Protein AF-A0A926Y2V0-F1 (afdb_monomer_lite)

InterPro domains:
  IPR001387 Cro/C1-type, helix-turn-helix domain [PF01381] (2-53)
  IPR001387 Cro/C1-type, helix-turn-helix domain [PS50943] (20-54)
  IPR001387 Cro/C1-type, helix-turn-helix domain [SM00530] (1-54)
  IPR001387 Cro/C1-type, helix-turn-helix domain [cd00093] (2-54)
  IPR010982 Lambda repressor-like, DNA-binding domain superfamily [G3DSA:1.10.260.40] (1-102)
  IPR010982 Lambda repressor-like, DNA-binding domain superfamily [SSF47413] (2-60)

Secondary structure (DSSP, 8-state):
-HHHHHTTS-HHHHHHHHSS--HHHHHHHHTTPPPPHHHHHHHHHHHT--GGGTS---TT----HHHHHHHHHHHHHH--SS-HHHHHHHHHHHHHHHHS-PPPP------

Structure (mmCIF, N/CA/C/O backbone):
data_AF-A0A926Y2V0-F1
#
_entry.id   AF-A0A926Y2V0-F1
#
loop_
_atom_site.group_PDB
_atom_site.id
_atom_site.type_symbol
_atom_site.label_atom_id
_atom_site.label_alt_id
_atom_site.label_comp_id
_atom_site.label_asym_id
_atom_site.label_entity_id
_atom_site.label_seq_id
_atom_site.pdbx_PDB_ins_code
_atom_site.Cartn_x
_atom_site.Cartn_y
_atom_site.Cartn_z
_atom_site.occupancy
_atom_site.B_iso_or_equiv
_atom_site.auth_seq_id
_atom_site.auth_comp_id
_atom_site.auth_asym_id
_atom_site.auth_atom_id
_atom_site.pdbx_PDB_model_num
ATOM 1 N N . MET A 1 1 ? 10.922 2.316 -8.320 1.00 73.81 1 MET A N 1
ATOM 2 C CA . MET A 1 1 ? 10.456 1.073 -7.661 1.00 73.81 1 MET A CA 1
ATOM 3 C C . MET A 1 1 ? 10.626 -0.169 -8.535 1.00 73.81 1 MET A C 1
ATOM 5 O O . MET A 1 1 ? 11.217 -1.121 -8.052 1.00 73.81 1 MET A O 1
ATOM 9 N N . LEU A 1 2 ? 10.241 -0.154 -9.820 1.00 82.50 2 LEU A N 1
ATOM 10 C CA . LEU A 1 2 ? 10.437 -1.292 -10.742 1.00 82.50 2 LEU A CA 1
ATOM 11 C C . LEU A 1 2 ? 11.900 -1.783 -10.824 1.00 82.50 2 LEU A C 1
ATOM 13 O O . LEU A 1 2 ? 12.187 -2.941 -10.528 1.00 82.50 2 LEU A O 1
ATOM 17 N N . ARG A 1 3 ? 12.841 -0.870 -11.111 1.00 84.12 3 ARG A N 1
ATOM 18 C CA . ARG A 1 3 ? 14.285 -1.166 -11.154 1.00 84.12 3 ARG A CA 1
ATOM 19 C C . ARG A 1 3 ? 14.836 -1.693 -9.824 1.00 84.12 3 ARG A C 1
ATOM 21 O O . ARG A 1 3 ? 15.735 -2.526 -9.814 1.00 84.12 3 ARG A O 1
ATOM 28 N N . ALA A 1 4 ? 14.289 -1.204 -8.711 1.00 84.75 4 ALA A N 1
ATOM 29 C CA . ALA A 1 4 ? 14.696 -1.620 -7.374 1.00 84.75 4 ALA A CA 1
ATOM 30 C C . ALA A 1 4 ? 14.222 -3.048 -7.065 1.00 84.75 4 ALA A C 1
ATOM 32 O O . ALA A 1 4 ? 15.038 -3.862 -6.648 1.00 84.75 4 ALA A O 1
ATOM 33 N N . LYS A 1 5 ? 12.949 -3.380 -7.347 1.00 85.00 5 LYS A N 1
ATOM 34 C CA . LYS A 1 5 ? 12.409 -4.730 -7.119 1.00 85.00 5 LYS A CA 1
ATOM 35 C C . LYS A 1 5 ? 13.068 -5.778 -8.018 1.00 85.00 5 LYS A C 1
ATOM 37 O O . LYS A 1 5 ? 13.377 -6.861 -7.538 1.00 85.00 5 LYS A O 1
ATOM 42 N N . ARG A 1 6 ? 13.339 -5.467 -9.295 1.00 84.50 6 ARG A N 1
ATOM 43 C CA . ARG A 1 6 ? 14.001 -6.441 -10.185 1.00 84.50 6 ARG A CA 1
ATOM 44 C C . ARG A 1 6 ? 15.470 -6.677 -9.839 1.00 84.50 6 ARG A C 1
ATOM 46 O O . ARG A 1 6 ? 16.005 -7.723 -10.177 1.00 84.50 6 ARG A O 1
ATOM 53 N N . GLY A 1 7 ? 16.152 -5.709 -9.224 1.00 87.06 7 GLY A N 1
ATOM 54 C CA . GLY A 1 7 ? 17.573 -5.814 -8.889 1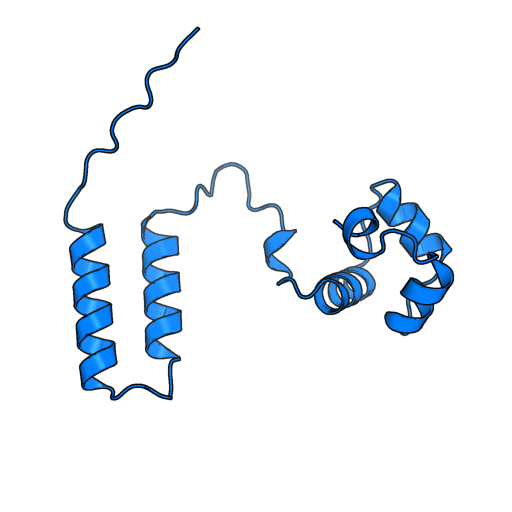.00 87.06 7 GLY A CA 1
ATOM 55 C C . GLY A 1 7 ? 18.439 -6.224 -10.089 1.00 87.06 7 GLY A C 1
ATOM 56 O O . GLY A 1 7 ? 18.603 -5.463 -11.045 1.00 87.06 7 GLY A O 1
ATOM 57 N N . LYS A 1 8 ? 18.998 -7.440 -10.031 1.00 87.31 8 LYS A N 1
ATOM 58 C CA . LYS A 1 8 ? 19.845 -8.029 -11.086 1.00 87.31 8 LYS A CA 1
ATOM 59 C C . LYS A 1 8 ? 19.057 -8.825 -12.133 1.00 87.31 8 LYS A C 1
ATOM 61 O O . LYS A 1 8 ? 19.628 -9.197 -13.155 1.00 87.31 8 LYS A O 1
ATOM 66 N N . THR A 1 9 ? 17.772 -9.076 -11.900 1.00 86.00 9 THR A N 1
ATOM 67 C CA . THR A 1 9 ? 16.902 -9.799 -12.826 1.00 86.00 9 THR A CA 1
ATOM 68 C C . THR A 1 9 ? 16.726 -8.992 -14.111 1.00 86.00 9 THR A C 1
ATOM 70 O O . THR A 1 9 ? 16.485 -7.775 -14.096 1.00 86.00 9 THR A O 1
ATOM 73 N N . GLY A 1 10 ? 16.901 -9.675 -15.243 1.00 87.69 10 GLY A N 1
ATOM 74 C CA . GLY A 1 10 ? 16.755 -9.086 -16.567 1.00 87.69 10 GLY A CA 1
ATOM 75 C C . GLY A 1 10 ? 15.297 -8.750 -16.874 1.00 87.69 10 GLY A C 1
ATOM 76 O O . GLY A 1 10 ? 14.384 -9.456 -16.454 1.00 87.69 10 GLY A O 1
ATOM 77 N N . LEU A 1 11 ? 15.073 -7.695 -17.661 1.00 85.69 11 LEU A N 1
ATOM 78 C CA . LEU A 1 11 ? 13.724 -7.256 -18.052 1.00 85.69 11 LEU A CA 1
ATOM 79 C C . LEU A 1 11 ? 12.924 -8.338 -18.791 1.00 85.69 11 LEU A C 1
ATOM 81 O O . LEU A 1 11 ? 11.701 -8.302 -18.770 1.00 85.69 11 LEU A O 1
ATOM 85 N N . ARG A 1 12 ? 13.603 -9.299 -19.428 1.00 86.75 12 ARG A N 1
ATOM 86 C CA . ARG A 1 12 ? 12.959 -10.441 -20.084 1.00 86.75 12 ARG A CA 1
ATOM 87 C C . ARG A 1 12 ? 12.273 -11.370 -19.085 1.00 86.75 12 ARG A C 1
ATOM 89 O O . ARG A 1 12 ? 11.105 -11.675 -19.263 1.00 86.75 12 ARG A O 1
ATOM 96 N N . THR A 1 13 ? 12.971 -11.748 -18.020 1.00 86.94 13 THR A N 1
ATOM 97 C CA . THR A 1 13 ? 12.407 -12.590 -16.958 1.00 86.94 13 THR A CA 1
ATOM 98 C C . THR A 1 13 ? 11.258 -11.874 -16.253 1.00 86.94 13 THR A C 1
ATOM 100 O O . THR A 1 13 ? 10.203 -12.458 -16.059 1.00 86.94 13 THR A O 1
ATOM 103 N N . VAL A 1 14 ? 11.408 -10.575 -15.968 1.00 87.31 14 VAL A N 1
ATOM 104 C CA . VAL A 1 14 ? 10.327 -9.771 -15.366 1.00 87.31 14 VAL A CA 1
ATOM 105 C C . VAL A 1 14 ? 9.102 -9.687 -16.287 1.00 87.31 14 VAL A C 1
ATOM 107 O O . VAL A 1 14 ? 7.973 -9.782 -15.822 1.00 87.31 14 VAL A O 1
ATOM 110 N N . ALA A 1 15 ? 9.307 -9.532 -17.598 1.00 87.94 15 ALA A N 1
ATOM 111 C CA . ALA A 1 15 ? 8.224 -9.535 -18.582 1.00 87.94 15 ALA A CA 1
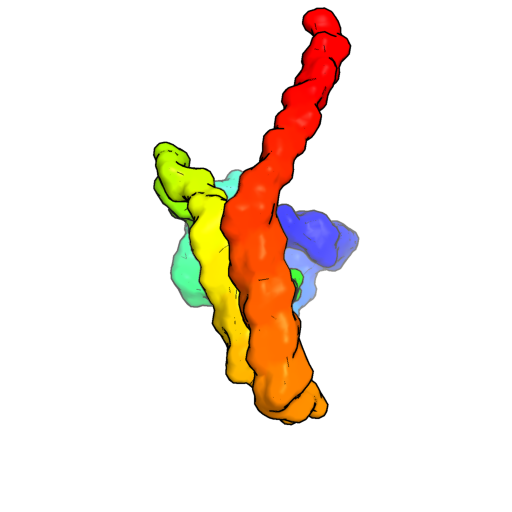ATOM 112 C C . ALA A 1 15 ? 7.468 -10.873 -18.617 1.00 87.94 15 ALA A C 1
ATOM 114 O O . ALA A 1 15 ? 6.241 -10.878 -18.697 1.00 87.94 15 ALA A O 1
ATOM 115 N N . GLU A 1 16 ? 8.192 -11.991 -18.529 1.00 85.81 16 GLU A N 1
ATOM 116 C CA . GLU A 1 16 ? 7.615 -13.338 -18.467 1.00 85.81 16 GLU A CA 1
ATOM 117 C C . GLU A 1 16 ? 6.824 -13.550 -17.166 1.00 85.81 16 GLU A C 1
ATOM 119 O O . GLU A 1 16 ? 5.699 -14.043 -17.212 1.00 85.81 16 GLU A O 1
ATOM 124 N N . GLU A 1 17 ? 7.344 -13.090 -16.024 1.00 87.06 17 GLU A N 1
ATOM 125 C CA . GLU A 1 17 ? 6.635 -13.121 -14.733 1.00 87.06 17 GLU A CA 1
ATOM 126 C C . GLU A 1 17 ? 5.347 -12.282 -14.740 1.00 87.06 17 GLU A C 1
ATOM 128 O O . GLU A 1 17 ? 4.366 -12.635 -14.086 1.00 87.06 17 GLU A O 1
ATOM 133 N N . MET A 1 18 ? 5.332 -11.173 -15.483 1.00 84.50 18 MET A N 1
ATOM 134 C CA . MET A 1 18 ? 4.160 -10.302 -15.634 1.00 84.50 18 MET A CA 1
ATOM 135 C C . MET A 1 18 ? 3.144 -10.806 -16.670 1.00 84.50 18 MET A C 1
ATOM 137 O O . MET A 1 18 ? 2.037 -10.271 -16.746 1.00 84.50 18 MET A O 1
ATOM 141 N N . GLY A 1 19 ? 3.502 -11.815 -17.467 1.00 73.94 19 GLY A N 1
ATOM 142 C CA . GLY A 1 19 ? 2.584 -12.615 -18.276 1.00 73.94 19 GLY A CA 1
ATOM 143 C C . GLY A 1 19 ? 2.004 -11.976 -19.538 1.00 73.94 19 GLY A C 1
ATOM 144 O O . GLY A 1 19 ? 1.377 -12.706 -20.291 1.00 73.94 19 GLY A O 1
ATOM 145 N N . ASP A 1 20 ? 2.189 -10.672 -19.784 1.00 76.25 20 ASP A N 1
ATOM 146 C CA . ASP A 1 20 ? 1.708 -9.966 -20.990 1.00 76.25 20 ASP A CA 1
ATOM 147 C C . ASP A 1 20 ? 2.191 -8.494 -21.001 1.00 76.25 20 ASP A C 1
ATOM 149 O O . ASP A 1 20 ? 1.419 -7.546 -21.147 1.00 76.25 20 ASP A O 1
ATOM 153 N N . VAL A 1 21 ? 3.486 -8.276 -20.736 1.00 83.94 21 VAL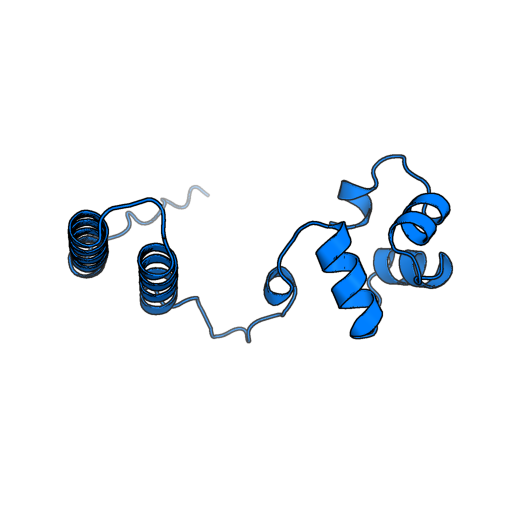 A N 1
ATOM 154 C CA . VAL A 1 21 ? 4.134 -6.958 -20.869 1.00 83.94 21 VAL A CA 1
ATOM 155 C C . VAL A 1 21 ? 5.419 -7.129 -21.664 1.00 83.94 21 VAL A C 1
ATOM 157 O O . VAL A 1 21 ? 6.286 -7.914 -21.299 1.00 83.94 21 VAL A O 1
ATOM 160 N N . SER A 1 22 ? 5.579 -6.384 -22.759 1.00 86.56 22 SER A N 1
ATOM 161 C CA . SER A 1 22 ? 6.800 -6.486 -23.565 1.00 86.56 22 SER A CA 1
ATOM 162 C C . SER A 1 22 ? 8.023 -5.903 -22.840 1.00 86.56 22 SER A C 1
ATOM 164 O O . SER A 1 22 ? 7.932 -4.901 -22.125 1.00 86.56 22 SER A O 1
ATOM 166 N N . VAL A 1 23 ? 9.207 -6.462 -23.108 1.00 88.31 23 VAL A N 1
ATOM 167 C CA . VAL A 1 23 ? 10.494 -5.936 -22.605 1.00 88.31 23 VAL A CA 1
ATOM 168 C C . VAL A 1 23 ? 10.692 -4.464 -22.987 1.00 88.31 23 VAL A C 1
ATOM 170 O O . VAL A 1 23 ? 11.189 -3.671 -22.188 1.00 88.31 23 VAL A O 1
ATOM 173 N N . ALA A 1 24 ? 10.261 -4.078 -24.192 1.00 87.62 24 ALA A N 1
ATOM 174 C CA . ALA A 1 24 ? 10.318 -2.697 -24.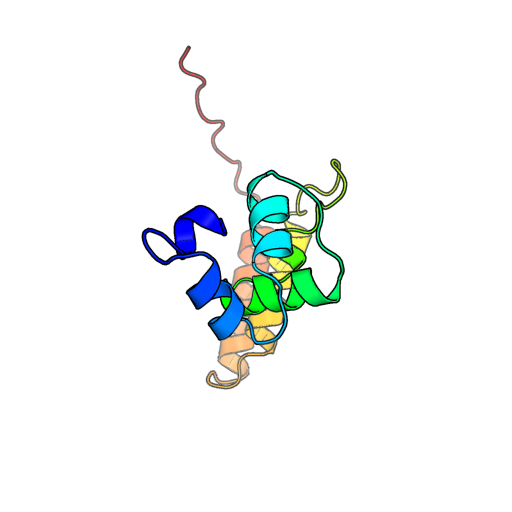662 1.00 87.62 24 ALA A CA 1
ATOM 175 C C . ALA A 1 24 ? 9.400 -1.771 -23.846 1.00 87.62 24 ALA A C 1
ATOM 177 O O . ALA A 1 24 ? 9.775 -0.640 -23.536 1.00 87.62 24 ALA A O 1
ATOM 178 N N . THR A 1 25 ? 8.214 -2.245 -23.456 1.00 87.88 25 THR A N 1
ATOM 179 C CA . THR A 1 25 ? 7.306 -1.515 -22.563 1.00 87.88 25 THR A CA 1
ATOM 180 C C . THR A 1 25 ? 7.939 -1.318 -21.188 1.00 87.88 25 THR A C 1
ATOM 182 O O . THR A 1 25 ? 8.003 -0.180 -20.729 1.00 87.88 25 THR A O 1
ATOM 185 N N . LEU A 1 26 ? 8.514 -2.362 -20.583 1.00 88.75 26 LEU A N 1
ATOM 186 C CA . LEU A 1 26 ? 9.211 -2.227 -19.297 1.00 88.75 26 LEU A CA 1
ATOM 187 C C . LEU A 1 26 ? 10.401 -1.266 -19.376 1.00 88.75 26 LEU A C 1
ATOM 189 O O . LEU A 1 26 ? 10.570 -0.429 -18.494 1.00 88.75 26 LEU A O 1
ATOM 193 N N . SER A 1 27 ? 11.191 -1.325 -20.451 1.00 88.62 27 SER A N 1
ATOM 194 C CA . SER A 1 27 ? 12.314 -0.405 -20.660 1.00 88.62 27 SER A CA 1
ATOM 195 C C . SER A 1 27 ? 11.860 1.058 -20.747 1.00 88.62 27 SER A C 1
ATOM 197 O O . SER A 1 27 ? 12.456 1.920 -20.102 1.00 88.62 27 SER A O 1
ATOM 199 N N . ARG A 1 28 ? 10.769 1.341 -21.474 1.00 89.25 28 ARG A N 1
ATOM 200 C CA . ARG A 1 28 ? 10.177 2.689 -21.545 1.00 89.25 28 ARG A CA 1
ATOM 201 C C . ARG A 1 28 ? 9.686 3.172 -20.179 1.00 89.25 28 ARG A C 1
ATOM 203 O O . ARG A 1 28 ? 9.860 4.343 -19.851 1.00 89.25 28 ARG A O 1
ATOM 210 N N . ILE A 1 29 ? 9.114 2.281 -19.375 1.00 89.38 29 ILE A N 1
ATOM 211 C CA . ILE A 1 29 ? 8.642 2.601 -18.021 1.00 89.38 29 ILE A CA 1
ATOM 212 C C . ILE A 1 29 ? 9.820 2.878 -17.082 1.00 89.38 29 ILE A C 1
ATOM 214 O O . ILE A 1 29 ? 9.771 3.831 -16.309 1.00 89.38 29 ILE A O 1
ATOM 218 N N . GLU A 1 30 ? 10.925 2.128 -17.186 1.00 87.50 30 GLU A N 1
ATOM 219 C CA . GLU A 1 30 ? 12.157 2.441 -16.442 1.00 87.50 30 GLU A CA 1
ATOM 220 C C . GLU A 1 30 ? 12.753 3.806 -16.819 1.00 87.50 30 GLU A C 1
ATOM 222 O O . GLU A 1 30 ? 13.423 4.425 -15.995 1.00 87.50 30 GLU A O 1
ATOM 227 N N . GLN A 1 31 ? 12.483 4.287 -18.034 1.00 87.38 31 GLN A N 1
ATOM 228 C CA . GLN A 1 31 ? 12.855 5.621 -18.520 1.00 87.38 31 GLN A CA 1
ATOM 229 C C . GLN A 1 31 ? 11.828 6.711 -18.155 1.00 87.38 31 GLN A C 1
ATOM 231 O O . GLN A 1 31 ? 11.997 7.862 -18.550 1.00 87.38 31 GLN A O 1
ATOM 236 N N . GLY A 1 32 ? 10.767 6.369 -17.418 1.00 84.38 32 GLY A N 1
ATOM 237 C CA . GLY A 1 32 ? 9.764 7.319 -16.934 1.00 84.38 32 GLY A CA 1
ATOM 238 C C . GLY A 1 32 ? 8.581 7.556 -17.875 1.00 84.38 32 GLY A C 1
ATOM 239 O O . GLY A 1 32 ? 7.833 8.511 -17.679 1.00 84.38 32 GLY A O 1
ATOM 240 N N . LYS A 1 33 ? 8.376 6.720 -18.902 1.00 88.00 33 LYS A N 1
ATOM 241 C CA . LYS A 1 33 ? 7.147 6.776 -19.709 1.00 88.00 33 LYS A CA 1
ATOM 242 C C . LYS A 1 33 ? 5.964 6.187 -18.941 1.00 88.00 33 LYS A C 1
ATOM 244 O O . LYS A 1 33 ? 6.099 5.170 -18.264 1.00 88.00 33 LYS A O 1
ATOM 249 N N . VAL A 1 34 ? 4.800 6.813 -19.104 1.00 86.44 34 VAL A N 1
ATOM 250 C CA . VAL A 1 34 ? 3.547 6.382 -18.475 1.00 86.44 34 VAL A CA 1
ATOM 251 C C . VAL A 1 34 ? 3.020 5.122 -19.183 1.00 86.44 34 VAL A C 1
ATOM 253 O O . VAL A 1 34 ? 2.896 5.141 -20.411 1.00 86.44 34 VAL A O 1
ATOM 256 N N . PRO A 1 35 ? 2.753 4.025 -18.452 1.00 89.31 35 PRO A N 1
ATOM 257 C CA . PRO A 1 35 ? 2.129 2.826 -19.009 1.00 89.31 35 PRO A CA 1
ATOM 258 C C . PRO A 1 35 ? 0.636 3.025 -19.299 1.00 89.31 35 PRO A C 1
ATOM 260 O O . PRO A 1 35 ? -0.003 3.912 -18.737 1.00 89.31 35 PRO A O 1
ATOM 263 N N . ASP A 1 36 ? 0.063 2.158 -20.135 1.00 89.06 36 ASP A N 1
ATOM 264 C CA . ASP A 1 36 ? -1.392 1.993 -20.195 1.00 89.06 36 ASP A CA 1
ATOM 265 C C . ASP A 1 36 ? -1.945 1.377 -18.891 1.00 89.06 36 ASP A C 1
ATOM 267 O O . ASP A 1 36 ? -1.199 0.892 -18.035 1.00 89.06 36 ASP A O 1
ATOM 271 N N . VAL A 1 37 ? -3.271 1.415 -18.731 1.00 88.69 37 VAL A N 1
ATOM 272 C CA . VAL A 1 37 ? -3.960 0.980 -17.503 1.00 88.69 37 VAL A CA 1
ATOM 273 C C . VAL A 1 37 ? -3.720 -0.501 -17.202 1.00 88.69 37 VAL A C 1
ATOM 275 O O . VAL A 1 37 ? -3.524 -0.874 -16.046 1.00 88.69 37 VAL A O 1
ATOM 278 N N . ASP A 1 38 ? -3.708 -1.346 -18.226 1.00 89.31 38 ASP A N 1
ATOM 279 C CA . ASP A 1 38 ? -3.556 -2.789 -18.061 1.00 89.31 38 ASP A CA 1
ATOM 280 C C . ASP A 1 38 ? -2.125 -3.152 -17.623 1.00 89.31 38 ASP A C 1
ATOM 282 O O . ASP A 1 38 ? -1.911 -3.838 -16.618 1.00 89.31 38 ASP A O 1
ATOM 286 N N . THR A 1 39 ? -1.130 -2.565 -18.289 1.00 89.38 39 THR A N 1
ATOM 287 C CA . THR A 1 39 ? 0.285 -2.646 -17.918 1.00 89.38 39 THR A CA 1
ATOM 288 C C . THR A 1 39 ? 0.517 -2.116 -16.504 1.00 89.38 39 THR A C 1
ATOM 290 O O . THR A 1 39 ? 1.256 -2.719 -15.724 1.00 89.38 39 THR A O 1
ATOM 293 N N . PHE A 1 40 ? -0.124 -1.007 -16.136 1.00 89.62 40 PHE A N 1
ATOM 294 C CA . PHE A 1 40 ? -0.020 -0.433 -14.799 1.00 89.62 40 PHE A CA 1
ATOM 295 C C . PHE A 1 40 ? -0.514 -1.392 -13.706 1.00 89.62 40 PHE A C 1
ATOM 297 O O . PHE A 1 40 ? 0.190 -1.607 -12.715 1.00 89.62 40 PHE A O 1
ATOM 304 N N . ILE A 1 41 ? -1.681 -2.014 -13.897 1.00 89.38 41 ILE A N 1
ATOM 305 C CA . ILE A 1 41 ? -2.244 -2.982 -12.944 1.00 89.38 41 ILE A CA 1
ATOM 306 C C . ILE A 1 41 ? -1.316 -4.190 -12.795 1.00 89.38 41 ILE A C 1
ATOM 308 O O . ILE A 1 41 ? -1.035 -4.614 -11.672 1.00 89.38 41 ILE A O 1
ATOM 312 N N . LYS A 1 42 ? -0.792 -4.723 -13.905 1.00 90.19 42 LYS A N 1
ATOM 313 C CA . LYS A 1 42 ? 0.170 -5.839 -13.891 1.00 90.19 42 LYS A CA 1
ATOM 314 C C . LYS A 1 42 ? 1.435 -5.485 -13.108 1.00 90.19 42 LYS A C 1
ATOM 316 O O . LYS A 1 42 ? 1.898 -6.286 -12.298 1.00 90.19 42 LYS A O 1
ATOM 321 N N . ILE A 1 43 ? 1.949 -4.266 -13.281 1.00 89.56 43 ILE A N 1
ATOM 322 C CA . ILE A 1 43 ? 3.112 -3.777 -12.533 1.00 89.56 43 ILE A CA 1
ATOM 323 C C . ILE A 1 43 ? 2.807 -3.651 -11.044 1.00 89.56 43 ILE A C 1
ATOM 325 O O . ILE A 1 43 ?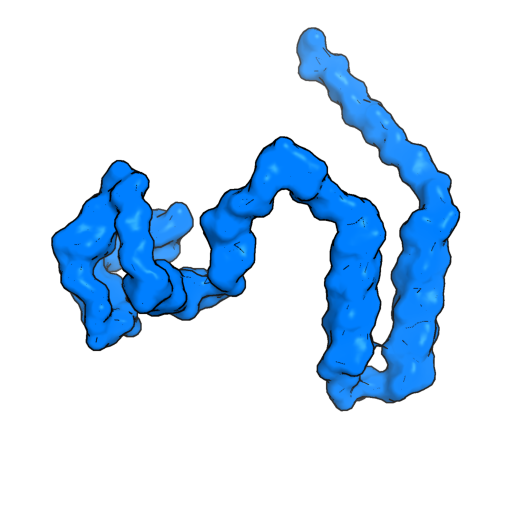 3.614 -4.104 -10.240 1.00 89.56 43 ILE A O 1
ATOM 329 N N . CYS A 1 44 ? 1.660 -3.089 -10.663 1.00 89.69 44 CYS A N 1
ATOM 330 C CA . CYS A 1 44 ? 1.269 -2.967 -9.257 1.00 89.69 44 CYS A CA 1
ATOM 331 C C . CYS A 1 44 ? 1.135 -4.341 -8.589 1.00 89.69 44 CYS A C 1
ATOM 333 O O . CYS A 1 44 ? 1.706 -4.566 -7.524 1.00 89.69 44 CYS A O 1
ATOM 335 N N . ARG A 1 45 ? 0.480 -5.294 -9.265 1.00 89.31 45 ARG A N 1
ATOM 336 C CA . ARG A 1 45 ? 0.350 -6.682 -8.796 1.00 89.31 45 ARG A CA 1
ATOM 337 C C . ARG A 1 45 ? 1.705 -7.363 -8.646 1.00 89.31 45 ARG A C 1
ATOM 339 O O . ARG A 1 45 ? 1.964 -7.977 -7.621 1.00 89.31 45 ARG A O 1
ATOM 346 N N . TRP A 1 46 ? 2.586 -7.228 -9.636 1.00 90.31 46 TRP A N 1
ATOM 347 C CA . TRP A 1 46 ? 3.930 -7.796 -9.551 1.00 90.31 46 TRP A CA 1
ATOM 348 C C . TRP A 1 46 ? 4.768 -7.122 -8.471 1.00 90.31 46 TRP A C 1
ATOM 350 O O . TRP A 1 46 ? 5.568 -7.790 -7.830 1.00 90.31 46 TRP A O 1
ATOM 360 N N . LEU A 1 47 ? 4.603 -5.815 -8.247 1.00 88.69 47 LEU A N 1
ATOM 361 C CA . LEU A 1 47 ? 5.275 -5.059 -7.190 1.00 88.69 47 LEU A CA 1
ATOM 362 C C . LEU A 1 47 ? 4.715 -5.355 -5.790 1.00 88.69 47 LEU A C 1
ATOM 364 O O . LEU A 1 47 ? 5.449 -5.124 -4.833 1.00 88.69 47 LEU A O 1
ATOM 368 N N . ASP A 1 48 ? 3.533 -5.966 -5.692 1.00 86.19 48 ASP A N 1
ATOM 369 C CA . ASP A 1 48 ? 2.774 -6.186 -4.453 1.00 86.19 48 ASP A CA 1
ATOM 370 C C . ASP A 1 48 ? 2.478 -4.874 -3.710 1.00 86.19 48 ASP A C 1
ATOM 372 O O . ASP A 1 48 ? 2.689 -4.723 -2.511 1.00 86.19 48 ASP A O 1
ATOM 376 N N . VAL A 1 49 ? 2.051 -3.869 -4.477 1.00 84.12 49 VAL A N 1
ATOM 377 C CA . VAL A 1 49 ? 1.658 -2.552 -3.967 1.00 84.12 49 VAL A CA 1
ATOM 378 C C . VAL A 1 49 ? 0.298 -2.168 -4.538 1.00 84.12 49 VAL A C 1
ATOM 380 O O . VAL A 1 49 ? 0.005 -2.480 -5.699 1.00 84.12 49 VAL A O 1
ATOM 383 N N . PRO A 1 50 ? -0.547 -1.484 -3.755 1.00 83.81 50 PRO A N 1
ATOM 384 C CA . PRO A 1 50 ? -1.855 -1.067 -4.227 1.00 83.81 50 PRO A CA 1
ATOM 385 C C . PRO A 1 50 ? -1.715 0.063 -5.260 1.00 83.81 50 PRO A C 1
ATOM 387 O O . PRO A 1 50 ? -0.763 0.847 -5.237 1.00 83.81 50 PRO A O 1
ATOM 390 N N . THR A 1 51 ? -2.644 0.129 -6.216 1.00 84.94 51 THR A N 1
ATOM 391 C CA . THR A 1 51 ? -2.575 1.053 -7.364 1.00 84.94 51 THR A CA 1
ATOM 392 C C . THR A 1 51 ? -2.591 2.523 -6.951 1.00 84.94 51 THR A C 1
ATOM 394 O O . THR A 1 51 ? -1.969 3.360 -7.600 1.00 84.94 51 THR A O 1
ATOM 397 N N . ASP A 1 52 ? -3.271 2.842 -5.854 1.00 80.81 52 ASP A N 1
ATOM 398 C CA . ASP A 1 52 ? -3.335 4.184 -5.274 1.00 80.81 52 ASP A CA 1
ATOM 399 C C . ASP A 1 52 ? -1.964 4.718 -4.825 1.00 80.81 52 ASP A C 1
ATOM 401 O O . ASP A 1 52 ? -1.790 5.930 -4.767 1.00 80.81 52 ASP A O 1
ATOM 405 N N . THR A 1 53 ? -0.970 3.845 -4.622 1.00 77.44 53 THR A N 1
ATOM 406 C CA . THR A 1 53 ? 0.431 4.220 -4.346 1.00 77.44 53 THR A CA 1
ATOM 407 C C . THR A 1 53 ? 1.022 5.136 -5.421 1.00 77.44 53 THR A C 1
ATOM 409 O O . THR A 1 53 ? 1.880 5.966 -5.127 1.00 77.44 53 THR A O 1
ATOM 412 N N . PHE A 1 54 ? 0.604 4.973 -6.679 1.00 78.00 54 PHE A N 1
ATOM 413 C CA . PHE A 1 54 ? 1.172 5.700 -7.822 1.00 78.00 54 PHE A CA 1
ATOM 414 C C . PHE A 1 54 ? 0.213 6.715 -8.440 1.00 78.00 54 PHE A C 1
ATOM 416 O O . PHE A 1 54 ? 0.606 7.456 -9.342 1.00 78.00 54 PHE A O 1
ATOM 423 N N . VAL A 1 55 ? -1.037 6.756 -7.981 1.00 77.12 55 VAL A N 1
ATOM 424 C CA . VAL A 1 55 ? -1.984 7.779 -8.414 1.00 77.12 55 VAL A CA 1
ATOM 425 C C . VAL A 1 55 ? -1.616 9.066 -7.686 1.00 77.12 55 VAL A C 1
ATOM 427 O O . VAL A 1 55 ? -1.755 9.162 -6.469 1.00 77.12 55 VAL A O 1
ATOM 430 N N . VAL A 1 56 ? -1.125 10.055 -8.436 1.00 64.62 56 VAL A N 1
ATOM 431 C CA . VAL A 1 56 ? -0.893 11.403 -7.909 1.00 64.62 56 VAL A CA 1
ATOM 432 C C . VAL A 1 56 ? -2.249 11.961 -7.483 1.00 64.62 56 VAL A C 1
ATOM 434 O O . VAL A 1 56 ? -3.075 12.316 -8.322 1.00 64.62 56 VAL A O 1
ATOM 437 N N . ARG A 1 57 ? -2.496 11.991 -6.171 1.00 57.44 57 ARG A N 1
ATOM 438 C CA . ARG A 1 57 ? -3.586 12.780 -5.593 1.00 57.44 57 ARG A CA 1
ATOM 439 C C . ARG A 1 57 ? -3.243 14.250 -5.803 1.00 57.44 57 ARG A C 1
ATOM 441 O O . ARG A 1 57 ? -2.081 14.626 -5.652 1.00 57.44 57 ARG A O 1
ATOM 448 N N . ASN A 1 58 ? -4.224 15.051 -6.216 1.00 51.38 58 ASN A N 1
ATOM 449 C CA . ASN A 1 58 ? -4.011 16.466 -6.519 1.00 51.38 58 ASN A CA 1
ATOM 450 C C . ASN A 1 58 ? -3.259 17.151 -5.367 1.00 51.38 58 ASN A C 1
ATOM 452 O O . ASN A 1 58 ? -3.593 16.943 -4.199 1.00 51.38 58 ASN A O 1
ATOM 456 N N . GLU A 1 59 ? -2.254 17.964 -5.702 1.00 46.12 59 GLU A N 1
ATOM 457 C CA . GLU A 1 59 ? -1.460 18.763 -4.763 1.00 46.12 59 GLU A CA 1
ATOM 458 C C . GLU A 1 59 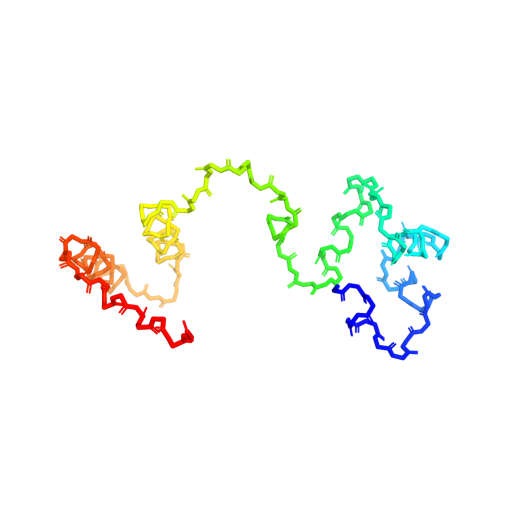? -2.385 19.747 -4.020 1.00 46.12 59 GLU A C 1
ATOM 460 O O . GLU A 1 59 ? -2.667 20.852 -4.473 1.00 46.12 59 GLU A O 1
ATOM 465 N N . GLY A 1 60 ? -2.952 19.285 -2.908 1.00 48.59 60 GLY A N 1
ATOM 466 C CA . GLY A 1 60 ? -4.044 19.941 -2.187 1.00 48.59 60 GLY A CA 1
ATOM 467 C C . GLY A 1 60 ? -4.811 18.964 -1.294 1.00 48.59 60 GLY A C 1
ATOM 468 O O . GLY A 1 60 ? -5.252 19.334 -0.208 1.00 48.59 60 GLY A O 1
ATOM 469 N N . GLU A 1 61 ? -4.853 17.686 -1.673 1.00 48.53 61 GLU A N 1
ATOM 470 C CA . GLU A 1 61 ? -5.287 16.582 -0.817 1.00 48.53 61 GLU A CA 1
ATOM 471 C C . GLU A 1 61 ? -4.119 16.153 0.077 1.00 48.53 61 GLU A C 1
ATOM 473 O O . GLU A 1 61 ? -3.546 15.070 -0.042 1.00 48.53 61 GLU A O 1
ATOM 478 N N . THR A 1 62 ? -3.732 17.033 1.004 1.00 48.03 62 THR A N 1
ATOM 479 C CA . THR A 1 62 ? -3.070 16.535 2.213 1.00 48.03 62 THR A CA 1
ATOM 480 C C . THR A 1 62 ? -4.061 15.549 2.807 1.00 48.03 62 THR A C 1
ATOM 482 O O . THR A 1 62 ? -5.161 15.996 3.123 1.00 48.03 62 THR A O 1
ATOM 485 N N . LEU A 1 63 ? -3.713 14.255 2.906 1.00 50.28 63 LEU A N 1
ATOM 486 C CA . LEU A 1 63 ? -4.495 13.268 3.659 1.00 50.28 63 LEU A CA 1
ATOM 487 C C . LEU A 1 63 ? -4.993 13.974 4.910 1.00 50.28 63 LEU A C 1
ATOM 489 O O . LEU A 1 63 ? -4.185 14.312 5.788 1.00 50.28 63 LEU A O 1
ATOM 493 N N . SER A 1 64 ? -6.287 14.291 4.956 1.00 54.75 64 SER A N 1
ATOM 494 C CA . SER A 1 64 ? -6.800 14.917 6.154 1.00 54.75 64 SER A CA 1
ATOM 495 C C . SER A 1 64 ? -6.527 13.912 7.264 1.00 54.75 64 SER A C 1
ATOM 497 O O . SER A 1 64 ? -6.591 12.698 7.048 1.00 54.75 64 SER A O 1
ATOM 499 N N . GLN A 1 65 ? -6.211 14.369 8.472 1.00 54.97 65 GLN A N 1
ATOM 500 C CA . GLN A 1 65 ? -6.161 13.444 9.607 1.00 54.97 65 GLN A CA 1
ATOM 501 C C . GLN A 1 65 ? -7.470 12.633 9.692 1.00 54.97 65 GLN A C 1
ATOM 503 O O . GLN A 1 65 ? -7.453 11.468 10.076 1.00 54.97 65 GLN A O 1
ATOM 508 N N . THR A 1 66 ? -8.571 13.217 9.211 1.00 59.44 66 THR A N 1
ATOM 509 C CA . THR A 1 66 ? -9.861 12.567 8.988 1.00 59.44 66 THR A CA 1
ATOM 510 C C . THR A 1 66 ? -9.804 11.390 8.002 1.00 59.44 66 THR A C 1
ATOM 512 O O . THR A 1 66 ? -10.407 10.363 8.294 1.00 59.44 66 THR A O 1
ATOM 515 N N . ASP A 1 67 ? -9.058 11.470 6.897 1.00 71.00 67 ASP A N 1
ATOM 516 C CA . ASP A 1 67 ? -8.931 10.373 5.919 1.00 71.00 67 ASP A CA 1
ATOM 517 C C . ASP A 1 67 ? -8.153 9.191 6.501 1.00 71.00 67 ASP A C 1
ATOM 519 O O . ASP A 1 67 ? -8.552 8.033 6.351 1.00 71.00 67 ASP A O 1
ATOM 523 N N . ASN A 1 68 ? -7.077 9.469 7.243 1.00 80.00 68 ASN A N 1
ATOM 524 C CA . ASN A 1 68 ? -6.317 8.422 7.928 1.00 80.00 68 ASN A CA 1
ATOM 525 C C . ASN A 1 68 ? -7.136 7.769 9.048 1.00 80.00 68 ASN A C 1
ATOM 527 O O . ASN A 1 68 ? -7.157 6.543 9.154 1.00 80.00 68 ASN A O 1
ATOM 531 N N . GLN A 1 69 ? -7.856 8.559 9.851 1.00 85.31 69 GLN A N 1
ATOM 532 C CA . GLN A 1 69 ? -8.762 8.034 10.873 1.00 85.31 69 GLN A CA 1
ATOM 533 C C . GLN A 1 69 ? -9.831 7.124 10.256 1.00 85.31 69 GLN A C 1
ATOM 535 O O . GLN A 1 69 ? -10.047 6.012 10.738 1.00 85.31 69 GLN A O 1
ATOM 540 N N . GLN A 1 70 ? -10.487 7.571 9.182 1.00 84.38 70 GLN A N 1
ATOM 541 C CA . GLN A 1 70 ? -11.524 6.795 8.501 1.00 84.38 70 GLN A CA 1
ATOM 542 C C . GLN A 1 70 ? -10.971 5.501 7.901 1.00 84.38 70 GLN A C 1
ATOM 544 O O . GLN A 1 70 ? -11.606 4.456 8.040 1.00 84.38 70 GLN A O 1
ATOM 549 N N . THR A 1 71 ? -9.774 5.546 7.313 1.00 88.44 71 THR A N 1
ATOM 550 C CA . THR A 1 71 ? -9.094 4.364 6.761 1.00 88.44 71 THR A CA 1
ATOM 551 C C . THR A 1 71 ? -8.812 3.328 7.851 1.00 88.44 71 THR A C 1
ATOM 553 O O . THR A 1 71 ? -9.171 2.160 7.703 1.00 88.44 71 THR A O 1
ATOM 556 N N . ILE A 1 72 ? -8.257 3.748 8.994 1.00 90.44 72 ILE A N 1
ATOM 557 C CA . ILE A 1 72 ? -7.984 2.856 10.135 1.00 90.44 72 ILE A CA 1
ATOM 558 C C . ILE A 1 72 ? -9.282 2.224 10.653 1.00 90.44 72 ILE A C 1
ATOM 560 O O . ILE A 1 72 ? -9.347 1.014 10.871 1.00 90.44 72 ILE A O 1
ATOM 564 N N . VAL A 1 73 ? -10.340 3.024 10.818 1.00 91.88 73 VAL A N 1
ATOM 565 C CA . VAL A 1 73 ? -11.646 2.528 11.278 1.00 91.88 73 VAL A CA 1
ATOM 566 C C . VAL A 1 73 ? -12.261 1.547 10.276 1.00 91.88 73 VAL A C 1
ATOM 568 O O . VAL A 1 73 ? -12.869 0.561 10.692 1.00 91.88 73 VAL A O 1
ATOM 571 N N . ALA A 1 74 ? -12.109 1.783 8.971 1.00 89.81 74 ALA A N 1
ATOM 572 C CA . ALA A 1 74 ? -12.597 0.878 7.936 1.00 89.81 74 ALA A CA 1
ATOM 573 C C . ALA A 1 74 ? -11.888 -0.485 7.988 1.00 89.81 74 ALA A C 1
ATOM 575 O O . ALA A 1 74 ? -12.566 -1.510 7.971 1.00 89.81 74 ALA A O 1
ATOM 576 N N . HIS A 1 75 ? -10.558 -0.506 8.138 1.00 92.50 75 HIS A N 1
ATOM 577 C CA . HIS A 1 75 ? -9.802 -1.752 8.299 1.00 92.50 75 HIS A CA 1
ATOM 578 C C . HIS A 1 75 ? -10.215 -2.524 9.556 1.00 92.50 75 HIS A C 1
ATOM 580 O O . HIS A 1 75 ? -10.488 -3.716 9.465 1.00 92.50 75 HIS A O 1
ATOM 586 N N . LEU A 1 76 ? -10.357 -1.846 10.701 1.00 93.62 76 LEU A N 1
ATOM 587 C CA . LEU A 1 76 ? -10.814 -2.481 11.943 1.00 93.62 76 LEU A CA 1
ATOM 588 C C . LEU A 1 76 ? -12.214 -3.095 11.812 1.00 93.62 76 LEU A C 1
ATOM 590 O O . LEU A 1 76 ? -12.487 -4.127 12.410 1.00 93.62 76 LEU A O 1
ATOM 594 N N . ARG A 1 77 ? -13.111 -2.481 11.032 1.00 90.12 77 ARG A N 1
ATOM 595 C CA . ARG A 1 77 ? -14.462 -3.016 10.781 1.00 90.12 77 ARG A CA 1
ATOM 596 C C . ARG A 1 77 ? -14.485 -4.182 9.797 1.00 90.12 77 ARG A C 1
ATOM 598 O O . ARG A 1 77 ? -15.433 -4.959 9.823 1.00 90.12 77 ARG A O 1
ATOM 605 N N . ALA A 1 78 ? -13.498 -4.261 8.910 1.00 91.62 78 ALA A N 1
ATOM 606 C CA . ALA A 1 78 ? -13.346 -5.366 7.970 1.00 91.62 78 ALA A CA 1
ATOM 607 C C . ALA A 1 78 ? -12.656 -6.589 8.601 1.00 91.62 78 ALA A C 1
ATOM 609 O O . ALA A 1 78 ? -12.657 -7.657 7.989 1.00 91.62 78 ALA A O 1
ATOM 610 N N . GLU A 1 79 ? -12.085 -6.435 9.801 1.00 91.50 79 GLU A N 1
ATOM 611 C CA . GLU A 1 79 ? -11.464 -7.512 10.572 1.00 91.50 79 GLU A CA 1
ATOM 612 C C . GLU A 1 79 ? -12.484 -8.605 10.929 1.00 91.50 79 GLU A C 1
ATOM 614 O O . GLU A 1 79 ? -13.623 -8.319 11.302 1.00 91.50 79 GLU A O 1
ATOM 619 N N . ARG A 1 80 ? -12.072 -9.869 10.798 1.00 92.19 80 ARG A N 1
ATOM 620 C CA . ARG A 1 80 ? -12.918 -11.055 11.002 1.00 92.19 80 ARG A CA 1
ATOM 621 C C . ARG A 1 80 ? -12.401 -11.991 12.093 1.00 92.19 80 ARG A C 1
ATOM 623 O O . ARG A 1 80 ? -13.155 -12.868 12.502 1.00 92.19 80 ARG A O 1
ATOM 630 N N . GLU A 1 81 ? -11.155 -11.837 12.540 1.00 94.12 81 GLU A N 1
ATOM 631 C CA . GLU A 1 81 ? -10.560 -12.674 13.590 1.00 94.12 81 GLU A CA 1
ATOM 632 C C . GLU A 1 81 ? -10.905 -12.193 15.005 1.00 94.12 81 GLU A C 1
ATOM 634 O O . GLU A 1 81 ? -10.965 -12.994 15.938 1.00 94.12 81 GLU A O 1
ATOM 639 N N . LEU A 1 82 ? -11.142 -10.891 15.176 1.00 92.69 82 LEU A N 1
ATOM 640 C CA . LEU A 1 82 ? -11.438 -10.289 16.474 1.00 92.69 82 LEU A CA 1
ATOM 641 C C . LEU A 1 82 ? -12.939 -10.281 16.773 1.00 92.69 82 LEU A C 1
ATOM 643 O O . LEU A 1 82 ? -13.771 -10.086 15.887 1.00 92.69 82 LEU A O 1
ATOM 647 N N . ASP A 1 83 ? -13.280 -10.420 18.055 1.00 95.38 83 ASP A N 1
ATOM 648 C CA . ASP A 1 83 ? -14.663 -10.296 18.511 1.00 95.38 83 ASP A CA 1
ATOM 649 C C . ASP A 1 83 ? -15.213 -8.870 18.251 1.00 95.38 83 ASP A C 1
ATOM 651 O O . ASP A 1 83 ? -14.483 -7.883 18.444 1.00 95.38 83 ASP A O 1
ATOM 655 N N . PRO A 1 84 ? -16.495 -8.720 17.853 1.00 92.12 84 PRO A N 1
ATOM 656 C CA . PRO A 1 84 ? -17.103 -7.419 17.576 1.00 92.12 84 PRO A CA 1
ATOM 657 C C . PRO A 1 84 ? -16.997 -6.397 18.716 1.00 92.12 84 PRO A C 1
ATOM 659 O O . PRO A 1 84 ? -16.928 -5.194 18.449 1.00 92.12 84 PRO A O 1
ATOM 662 N N . GLU A 1 85 ? -16.981 -6.828 19.978 1.00 94.56 85 GLU A N 1
ATOM 663 C CA . GLU A 1 85 ? -16.807 -5.944 21.132 1.00 94.56 85 GLU A CA 1
ATOM 664 C C . GLU A 1 85 ? -15.384 -5.368 21.181 1.00 94.56 85 GLU A C 1
ATOM 666 O O . GLU A 1 85 ? -15.196 -4.165 21.396 1.00 94.56 85 GLU A O 1
ATOM 671 N N . THR A 1 86 ? -14.381 -6.192 20.868 1.00 95.19 86 THR A N 1
ATOM 672 C CA . THR A 1 86 ? -12.973 -5.769 20.771 1.00 95.19 86 THR A CA 1
ATOM 673 C C . THR A 1 86 ? -12.791 -4.743 19.655 1.00 95.19 86 THR A C 1
ATOM 675 O O . THR A 1 86 ? -12.186 -3.688 19.868 1.00 95.19 86 THR A O 1
ATOM 678 N N . ILE A 1 87 ? -13.384 -4.999 18.486 1.00 96.31 87 ILE A N 1
ATOM 679 C CA . ILE A 1 87 ? -13.358 -4.073 17.346 1.00 96.31 87 ILE A CA 1
ATOM 680 C C . ILE A 1 87 ? -13.967 -2.720 17.739 1.00 96.31 87 ILE A C 1
ATOM 682 O O . ILE A 1 87 ? -13.394 -1.665 17.455 1.00 96.31 87 ILE A O 1
ATOM 686 N N . GLN A 1 88 ? -15.099 -2.721 18.447 1.00 95.12 88 GLN A N 1
ATOM 687 C CA . GLN A 1 88 ? -15.732 -1.484 18.907 1.00 95.12 88 GLN A CA 1
ATOM 688 C C . GLN A 1 88 ? -14.865 -0.705 19.900 1.00 95.12 88 GLN A C 1
ATOM 690 O O . GLN A 1 88 ? -14.819 0.527 19.826 1.00 95.12 88 GLN A O 1
ATOM 695 N N . MET A 1 89 ? -14.167 -1.386 20.812 1.00 96.62 89 MET A N 1
ATOM 696 C CA . MET A 1 89 ? -13.230 -0.732 21.730 1.00 96.62 89 MET A CA 1
ATOM 697 C C . MET A 1 89 ? -12.065 -0.075 20.983 1.00 96.62 89 MET A C 1
ATOM 699 O O . MET A 1 89 ? -11.752 1.087 21.248 1.00 96.62 89 MET A O 1
ATOM 703 N N . LEU A 1 90 ? -11.476 -0.767 20.004 1.00 95.94 90 LEU A N 1
ATOM 704 C CA . LEU A 1 90 ? -10.392 -0.224 19.180 1.00 95.94 90 LEU A CA 1
ATOM 705 C C . LEU A 1 90 ? -10.848 1.004 18.386 1.00 95.94 90 LEU A C 1
ATOM 707 O O . LEU A 1 90 ? -10.169 2.028 18.390 1.00 95.94 90 LEU A O 1
ATOM 711 N N . VAL A 1 91 ? -12.037 0.954 17.778 1.00 95.06 91 VAL A N 1
ATOM 712 C CA . VAL A 1 91 ? -12.617 2.105 17.068 1.00 95.06 91 VAL A CA 1
ATOM 713 C C . VAL A 1 91 ? -12.825 3.295 18.009 1.00 95.06 91 VAL A C 1
ATOM 715 O O . VAL A 1 91 ? -12.504 4.426 17.641 1.00 95.06 91 VAL A O 1
ATOM 718 N N . LYS A 1 92 ? -13.322 3.073 19.235 1.00 95.19 92 LYS A N 1
ATOM 719 C CA . LYS A 1 92 ? -13.466 4.141 20.242 1.00 95.19 92 LYS A CA 1
ATOM 720 C C . LYS A 1 92 ? -12.118 4.762 20.606 1.00 95.19 92 LYS A C 1
ATOM 722 O O . LYS A 1 92 ? -12.028 5.984 20.678 1.00 95.19 92 LYS A O 1
ATOM 727 N N . LEU A 1 93 ? -11.085 3.944 20.800 1.00 94.00 93 LEU A N 1
ATOM 728 C CA . LEU A 1 93 ? -9.741 4.408 21.145 1.00 94.00 93 LEU A CA 1
ATOM 729 C C . LEU A 1 93 ? -9.117 5.223 20.008 1.00 94.00 93 LEU A C 1
ATOM 731 O O . LEU A 1 93 ? -8.585 6.303 20.253 1.00 94.00 93 LEU A O 1
ATOM 735 N N . VAL A 1 94 ? -9.247 4.755 18.763 1.00 92.44 94 VAL A N 1
ATOM 736 C CA . VAL A 1 94 ? -8.812 5.503 17.574 1.00 92.44 94 VAL A CA 1
ATOM 737 C C . VAL A 1 94 ? -9.538 6.844 17.504 1.00 92.44 94 VAL A C 1
ATOM 739 O O . VAL A 1 94 ? -8.893 7.880 17.394 1.00 92.44 94 VAL A O 1
ATOM 742 N N . ASN A 1 95 ? -10.865 6.860 17.644 1.00 91.06 95 ASN A N 1
ATOM 743 C CA . ASN A 1 95 ? -11.624 8.110 17.637 1.00 91.06 95 ASN A CA 1
ATOM 744 C C . ASN A 1 95 ? -11.167 9.065 18.744 1.00 91.06 95 ASN A C 1
ATOM 746 O O . ASN A 1 95 ? -10.975 10.252 18.483 1.00 91.06 95 ASN A O 1
ATOM 750 N N . LEU A 1 96 ? -10.933 8.548 19.953 1.00 91.81 96 LEU A N 1
ATOM 751 C CA . LEU A 1 96 ? -10.433 9.344 21.065 1.00 91.81 96 LEU A CA 1
ATOM 752 C C . LEU A 1 96 ? -9.088 9.991 20.716 1.00 91.81 96 LEU A C 1
ATOM 754 O O . LEU A 1 96 ? -8.970 11.207 20.843 1.00 91.81 96 LEU A O 1
ATOM 758 N N . ALA A 1 97 ? -8.134 9.219 20.189 1.00 88.81 97 ALA A N 1
ATOM 759 C CA . ALA A 1 97 ? -6.796 9.695 19.837 1.00 88.81 97 ALA A CA 1
ATOM 760 C C . ALA A 1 97 ? -6.806 10.869 18.840 1.00 88.81 97 ALA A C 1
ATOM 762 O O . ALA A 1 97 ? -6.018 11.802 18.983 1.00 88.81 97 ALA A O 1
ATOM 763 N N . TYR A 1 98 ? -7.718 10.859 17.862 1.00 87.25 98 TYR A N 1
ATOM 764 C CA . TYR A 1 98 ? -7.858 11.952 16.890 1.00 87.25 98 TYR A CA 1
ATOM 765 C C . TYR A 1 98 ? -8.619 13.168 17.449 1.00 87.25 98 TYR A C 1
ATOM 767 O O . TYR A 1 98 ? -8.398 14.291 16.997 1.00 87.25 98 TYR A O 1
ATOM 775 N N . THR A 1 99 ? -9.493 12.975 18.444 1.00 85.12 99 THR A N 1
ATOM 776 C CA . THR A 1 99 ? -10.201 14.082 19.120 1.00 85.12 99 THR A CA 1
ATOM 777 C C . THR A 1 99 ? -9.352 14.780 20.182 1.00 85.12 99 THR A C 1
ATOM 779 O O . THR A 1 99 ? -9.474 15.991 20.377 1.00 85.12 99 THR A O 1
ATOM 782 N N . THR A 1 100 ? -8.448 14.054 20.843 1.00 80.50 100 THR A N 1
ATOM 783 C CA . THR A 1 100 ? -7.436 14.634 21.724 1.00 80.50 100 THR A CA 1
ATOM 784 C C . THR A 1 100 ? -6.367 15.295 20.864 1.00 80.50 100 THR A C 1
ATOM 786 O O . THR A 1 100 ? -5.396 14.656 20.469 1.00 80.50 100 THR A O 1
ATOM 789 N N . LYS A 1 101 ? -6.550 16.581 20.533 1.00 57.09 101 LYS A N 1
ATOM 790 C CA . LYS A 1 101 ? -5.528 17.401 19.862 1.00 57.09 101 LYS A CA 1
ATOM 791 C C . LYS A 1 101 ? -4.185 17.253 20.589 1.00 57.09 101 LYS A C 1
ATOM 793 O O . LYS A 1 101 ? -3.975 17.878 21.624 1.00 57.09 101 LYS A O 1
ATOM 798 N N . SER A 1 102 ? -3.261 16.484 20.021 1.00 53.56 102 SER A N 1
ATOM 799 C CA . SER A 1 102 ? -1.856 16.546 20.410 1.00 53.56 102 SER A CA 1
ATOM 800 C C . SER A 1 102 ? -1.191 17.641 19.572 1.00 53.56 102 SER A C 1
ATOM 802 O O . SER A 1 102 ? -1.186 17.527 18.341 1.00 53.56 102 SER A O 1
ATOM 804 N N . PRO A 1 103 ? -0.645 18.718 20.167 1.00 49.75 103 PRO A N 1
ATOM 805 C CA . PRO A 1 103 ? 0.223 19.618 19.424 1.00 49.75 103 PRO A CA 1
ATOM 806 C C . PRO A 1 103 ? 1.431 18.801 18.949 1.00 49.75 103 PRO A C 1
ATOM 808 O O . PRO A 1 103 ? 2.094 18.139 19.747 1.00 49.75 103 PRO A O 1
ATOM 811 N N . ARG A 1 104 ? 1.701 18.789 17.640 1.00 44.12 104 ARG A N 1
ATOM 812 C CA . ARG A 1 104 ? 2.985 18.283 17.142 1.00 44.12 104 ARG A CA 1
ATOM 813 C C . ARG A 1 104 ? 4.079 19.206 17.698 1.00 44.12 104 ARG A C 1
ATOM 815 O O . ARG A 1 104 ? 3.946 20.415 17.497 1.00 44.12 104 ARG A O 1
ATOM 822 N N . PRO A 1 105 ? 5.141 18.703 18.354 1.00 41.59 105 PRO A N 1
ATOM 823 C CA . PRO A 1 105 ? 6.339 19.508 18.522 1.00 41.59 105 PRO A CA 1
ATOM 824 C C . PRO A 1 105 ? 6.841 19.854 17.118 1.00 41.59 105 PRO A C 1
ATOM 826 O O . PRO A 1 105 ? 7.063 18.973 16.285 1.00 41.59 105 PRO A O 1
ATOM 829 N N . VAL A 1 106 ? 6.915 21.153 16.830 1.00 44.53 106 VAL A N 1
ATOM 830 C CA . VAL A 1 106 ? 7.576 21.676 15.637 1.00 44.53 106 VAL A CA 1
ATOM 831 C C . VAL A 1 106 ? 9.012 21.175 15.707 1.00 44.53 106 VAL A C 1
ATOM 833 O O . VAL A 1 106 ? 9.726 21.498 16.651 1.00 44.53 106 VAL A O 1
ATOM 836 N N . SER A 1 107 ? 9.409 20.341 14.749 1.00 47.84 107 SER A N 1
ATOM 837 C CA . SER A 1 107 ? 10.804 19.965 14.556 1.00 47.84 107 SER A CA 1
ATOM 838 C C . SER A 1 107 ? 11.628 21.245 14.434 1.00 47.84 107 SER A C 1
ATOM 840 O O . SER A 1 107 ? 11.403 22.029 13.505 1.00 47.84 107 SER A O 1
ATOM 842 N N . GLU A 1 108 ? 12.537 21.465 15.382 1.00 38.16 108 GLU A N 1
ATOM 843 C CA . GLU A 1 108 ? 13.564 22.495 15.300 1.00 38.16 108 GLU A CA 1
ATOM 844 C C . GLU A 1 108 ? 14.276 22.356 13.953 1.00 38.16 108 GLU A C 1
ATOM 846 O O . GLU A 1 108 ? 14.872 21.324 13.642 1.00 38.16 108 GLU A O 1
ATOM 851 N N . LYS A 1 109 ? 14.171 23.397 13.124 1.00 39.41 109 LYS A N 1
ATOM 852 C CA . LYS A 1 109 ? 15.081 23.575 12.002 1.00 39.41 109 LYS A CA 1
ATOM 853 C C . LYS A 1 109 ? 16.452 23.875 12.601 1.00 39.41 109 LYS A C 1
ATOM 855 O O . LYS A 1 109 ? 16.673 24.979 13.088 1.00 39.41 109 LYS A O 1
ATOM 860 N N . GLN A 1 110 ? 17.342 22.892 12.583 1.00 40.59 110 GLN A N 1
ATOM 861 C CA . GLN A 1 110 ? 18.770 23.164 12.512 1.00 40.59 110 GLN A CA 1
ATOM 862 C C . GLN A 1 110 ? 19.100 23.392 11.038 1.00 40.59 110 GLN A C 1
ATOM 864 O O . GLN A 1 110 ? 19.121 22.426 10.282 1.00 40.59 110 GLN A O 1
ATOM 869 N N . GLU A 1 111 ? 19.230 24.658 10.637 1.00 35.69 111 GLU A N 1
ATOM 870 C CA . GLU A 1 111 ? 20.356 25.188 9.844 1.00 35.69 111 GLU A CA 1
ATOM 871 C C . GLU A 1 111 ? 20.300 26.722 9.818 1.00 35.69 111 GLU A C 1
ATOM 873 O O . GLU A 1 111 ? 19.199 27.268 9.563 1.00 35.69 111 GLU A O 1
#

Foldseek 3Di:
DLCVVCPPPQLVVVCVVLPHADSVNVVVVVVPDDDDPSVLVSSCVSVVHDSVVPPPDPPPPPPDVVNVLVVVLVVLVVDDPDDPVVSVVVNVVSVVVSVPDDPDPDPDDDD

pLDDT: mean 80.02, std 16.45, range [35.69, 96.62]

Organism: NCBI:txid2771354

Sequence (111 aa):
MLRAKRGKTGLRTVAEEMGDVSVATLSRIEQGKVPDVDTFIKICRWLDVPTDTFVVRNEGETLSQTDNQQTIVAHLRAERELDPETIQMLVKLVNLAYTTKSPRPVSEKQE

Radius of gyration: 20.5 Å; chains: 1; bounding box: 38×38×46 Å